Protein AF-A0A358D7K1-F1 (afdb_monomer)

Radius of gyration: 25.41 Å; Cα contacts (8 Å, |Δi|>4): 38; chains: 1; bounding box: 40×17×74 Å

Mean predicted aligned error: 5.69 Å

Structure (mmCIF, N/CA/C/O backbone):
data_AF-A0A358D7K1-F1
#
_entry.id   AF-A0A358D7K1-F1
#
loop_
_atom_site.group_PDB
_atom_site.id
_atom_site.type_symbol
_atom_site.label_atom_id
_atom_site.label_alt_id
_atom_site.label_comp_id
_atom_site.label_asym_id
_atom_site.label_entity_id
_atom_site.label_seq_id
_atom_site.pdbx_PDB_ins_code
_atom_site.Cartn_x
_atom_site.Cartn_y
_atom_site.Cartn_z
_atom_site.occupancy
_atom_site.B_iso_or_equiv
_atom_site.auth_seq_id
_atom_site.auth_comp_id
_atom_site.auth_asym_id
_atom_site.auth_atom_id
_atom_site.pdbx_PDB_model_num
ATOM 1 N N . MET A 1 1 ? -26.462 -10.432 48.001 1.00 61.69 1 MET A N 1
ATOM 2 C CA . MET A 1 1 ? -25.104 -10.168 47.474 1.00 61.69 1 MET A CA 1
ATOM 3 C C . MET A 1 1 ? -25.242 -9.086 46.422 1.00 61.69 1 MET A C 1
ATOM 5 O O . MET A 1 1 ? -26.107 -9.235 45.571 1.00 61.69 1 MET A O 1
ATOM 9 N N . VAL A 1 2 ? -24.491 -7.989 46.520 1.00 63.12 2 VAL A N 1
ATOM 10 C CA . VAL A 1 2 ? -24.577 -6.878 45.557 1.00 63.12 2 VAL A CA 1
ATOM 11 C C . VAL A 1 2 ? -23.360 -6.963 44.646 1.00 63.12 2 VAL A C 1
ATOM 13 O O . VAL A 1 2 ? -22.240 -7.049 45.144 1.00 63.12 2 VAL A O 1
ATOM 16 N N . THR A 1 3 ? -23.576 -6.982 43.335 1.00 79.12 3 THR A N 1
ATOM 17 C CA . THR A 1 3 ? -22.501 -7.074 42.343 1.00 79.12 3 THR A CA 1
ATOM 18 C C . THR A 1 3 ? -22.571 -5.849 41.449 1.00 79.12 3 THR A C 1
ATOM 20 O O . THR A 1 3 ? -23.636 -5.523 40.929 1.00 79.12 3 THR A O 1
ATOM 23 N N . PHE A 1 4 ? -21.444 -5.160 41.295 1.00 85.81 4 PHE A N 1
ATOM 24 C CA . PHE A 1 4 ? -21.326 -4.006 40.414 1.00 85.81 4 PHE A CA 1
ATOM 25 C C . PHE A 1 4 ? -20.737 -4.446 39.071 1.00 85.81 4 PHE A C 1
ATOM 27 O O . PHE A 1 4 ? -19.760 -5.194 39.041 1.00 85.81 4 PHE A O 1
ATOM 34 N N . VAL A 1 5 ? -21.343 -3.994 37.973 1.00 87.94 5 VAL A N 1
ATOM 35 C CA . VAL A 1 5 ? -20.915 -4.294 36.602 1.00 87.94 5 VAL A CA 1
ATOM 36 C C . VAL A 1 5 ? -20.910 -2.992 35.815 1.00 87.94 5 VAL A C 1
ATOM 38 O O . VAL A 1 5 ? -21.936 -2.319 35.750 1.00 87.94 5 VAL A O 1
ATOM 41 N N . ASP A 1 6 ? -19.775 -2.674 35.195 1.00 90.56 6 ASP A N 1
ATOM 42 C CA . ASP A 1 6 ? -19.660 -1.580 34.231 1.00 90.56 6 ASP A CA 1
ATOM 43 C C . ASP A 1 6 ? -19.653 -2.134 32.799 1.00 90.56 6 ASP A C 1
ATOM 45 O O . ASP A 1 6 ? -19.108 -3.212 32.534 1.00 90.56 6 ASP A O 1
ATOM 49 N N . ARG A 1 7 ? -20.310 -1.428 31.875 1.00 94.62 7 ARG A N 1
ATOM 50 C CA . ARG A 1 7 ? -20.508 -1.876 30.496 1.00 94.62 7 ARG A CA 1
ATOM 51 C C . ARG A 1 7 ? -20.485 -0.696 29.537 1.00 94.62 7 ARG A C 1
ATOM 53 O O . ARG A 1 7 ? -21.257 0.247 29.675 1.00 94.62 7 ARG A O 1
ATOM 60 N N . VAL A 1 8 ? -19.683 -0.822 28.484 1.00 94.88 8 VAL A N 1
ATOM 61 C CA . VAL A 1 8 ? -19.654 0.120 27.363 1.00 94.88 8 VAL A CA 1
ATOM 62 C C . VAL A 1 8 ? -19.729 -0.634 26.039 1.00 94.88 8 VAL A C 1
ATOM 64 O O . VAL A 1 8 ? -19.227 -1.751 25.919 1.00 94.88 8 VAL A O 1
ATOM 67 N N . THR A 1 9 ? -20.375 -0.026 25.043 1.00 96.56 9 THR A N 1
ATOM 68 C CA . THR A 1 9 ? -20.417 -0.539 23.667 1.00 96.56 9 THR A CA 1
ATOM 69 C C . THR A 1 9 ? -19.500 0.304 22.798 1.00 96.56 9 THR A C 1
ATOM 71 O O . THR A 1 9 ? -19.606 1.528 22.800 1.00 96.56 9 THR A O 1
ATOM 74 N N . LEU A 1 10 ? -18.610 -0.347 22.051 1.00 95.94 10 LEU A N 1
ATOM 75 C CA . LEU A 1 10 ? -17.702 0.320 21.124 1.00 95.94 10 LEU A CA 1
ATOM 76 C C . LEU A 1 10 ? -18.017 -0.092 19.690 1.00 95.94 10 LEU A C 1
ATOM 78 O O . LEU A 1 10 ? -18.247 -1.266 19.402 1.00 95.94 10 LEU A O 1
ATOM 82 N N . HIS A 1 11 ? -17.956 0.881 18.788 1.00 96.00 11 HIS A N 1
ATOM 83 C CA . HIS A 1 11 ? -18.007 0.649 17.352 1.00 96.00 11 HIS A CA 1
ATOM 84 C C . HIS A 1 11 ? -16.603 0.817 16.792 1.00 96.00 11 HIS A C 1
ATOM 86 O O . HIS A 1 11 ? -16.081 1.926 16.713 1.00 96.00 11 HIS A O 1
ATOM 92 N N . LEU A 1 12 ? -15.985 -0.299 16.425 1.00 95.62 12 LEU A N 1
ATOM 93 C CA . LEU A 1 12 ? -14.637 -0.323 15.878 1.00 95.62 12 LEU A CA 1
ATOM 94 C C . LEU A 1 12 ? -14.684 -0.786 14.426 1.00 95.62 12 LEU A C 1
ATOM 96 O O . LEU A 1 12 ? -15.501 -1.625 14.045 1.00 95.62 12 LEU A O 1
ATOM 100 N N . ARG A 1 13 ? -13.773 -0.249 13.617 1.00 97.06 13 ARG A N 1
ATOM 101 C CA . ARG A 1 13 ? -13.542 -0.691 12.245 1.00 97.06 13 ARG A CA 1
ATOM 102 C C . ARG A 1 13 ? -12.042 -0.786 12.004 1.00 97.06 13 ARG A C 1
ATOM 104 O O . ARG A 1 13 ? -11.292 0.081 12.441 1.00 97.06 13 ARG A O 1
ATOM 111 N N . ALA A 1 14 ? -11.626 -1.814 11.273 1.00 96.12 14 ALA A N 1
ATOM 112 C CA . ALA A 1 14 ? -10.272 -1.895 10.748 1.00 96.12 14 ALA A CA 1
ATOM 113 C C . ALA A 1 14 ? -9.990 -0.785 9.717 1.00 96.12 14 ALA A C 1
ATOM 115 O O . ALA A 1 14 ? -10.906 -0.175 9.149 1.00 96.12 14 ALA A O 1
ATOM 116 N N . GLY A 1 15 ? -8.704 -0.552 9.458 1.00 96.88 15 GLY A N 1
ATOM 117 C CA . GLY A 1 15 ? -8.263 0.309 8.367 1.00 96.88 15 GLY A CA 1
ATOM 118 C C . GLY A 1 15 ? -8.724 -0.212 7.003 1.00 96.88 15 GLY A C 1
ATOM 119 O O . GLY A 1 15 ? -9.108 -1.371 6.845 1.00 96.88 15 GLY A O 1
ATOM 120 N N . LYS A 1 16 ? -8.694 0.664 6.001 1.00 97.38 16 LYS A N 1
ATOM 121 C CA . LYS A 1 16 ? -8.823 0.234 4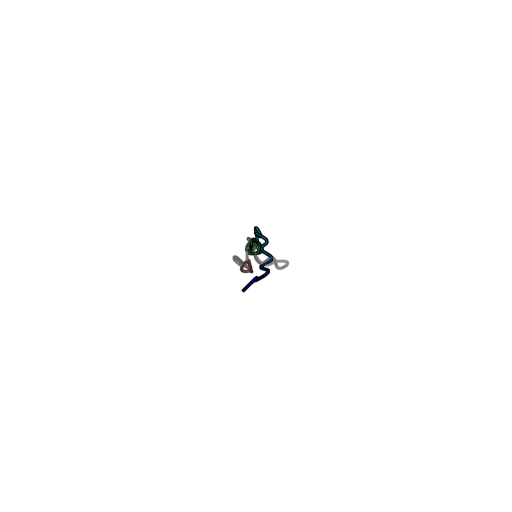.607 1.00 97.38 16 LYS A CA 1
ATOM 122 C C . LYS A 1 16 ? -7.471 -0.305 4.142 1.00 97.38 16 LYS A C 1
ATOM 124 O O . LYS A 1 16 ? -6.450 0.286 4.489 1.00 97.38 16 LYS A O 1
ATOM 129 N N . GLY A 1 17 ? -7.490 -1.369 3.344 1.00 97.38 17 GLY A N 1
ATOM 130 C CA . GLY A 1 17 ? 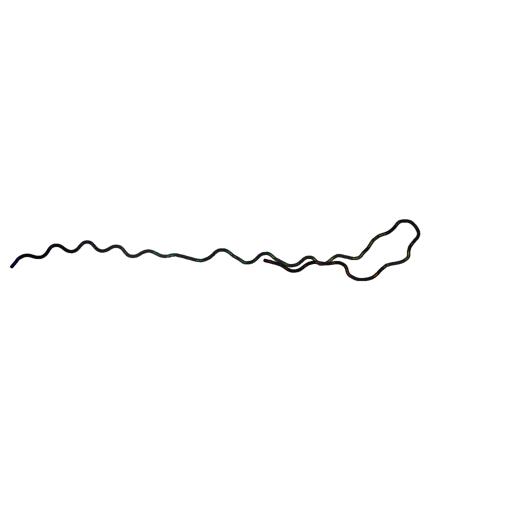-6.315 -1.768 2.573 1.00 97.38 17 GLY A CA 1
ATOM 131 C C . GLY A 1 17 ? -5.892 -0.661 1.603 1.00 97.38 17 GLY A C 1
ATOM 132 O O . GLY A 1 17 ? -6.709 0.179 1.203 1.00 97.38 17 GLY A O 1
ATOM 133 N N . GLY A 1 18 ? -4.610 -0.639 1.260 1.00 98.12 18 GLY A N 1
ATOM 134 C CA . GLY A 1 18 ? -4.061 0.237 0.237 1.00 98.12 18 GLY A CA 1
ATOM 135 C C . GLY A 1 18 ? -4.509 -0.200 -1.155 1.00 98.12 18 GLY A C 1
ATOM 136 O O . GLY A 1 18 ? -4.715 -1.380 -1.421 1.00 98.12 18 GLY A O 1
ATOM 137 N N . ASN A 1 19 ? -4.636 0.751 -2.076 1.00 98.19 19 ASN A N 1
ATOM 138 C CA . ASN A 1 19 ? -4.854 0.415 -3.480 1.00 98.19 19 ASN A CA 1
ATOM 139 C C . ASN A 1 19 ? -3.534 -0.043 -4.115 1.00 98.19 19 ASN A C 1
ATOM 141 O O . ASN A 1 19 ? -2.471 0.482 -3.785 1.00 98.19 19 ASN A O 1
ATOM 145 N N . GLY A 1 20 ? -3.613 -0.976 -5.064 1.00 97.19 20 GLY A N 1
ATOM 146 C CA . GLY A 1 20 ? -2.498 -1.249 -5.970 1.00 97.19 20 GLY A CA 1
ATOM 147 C C . GLY A 1 20 ? -2.220 -0.071 -6.905 1.00 97.19 20 GLY A C 1
ATOM 148 O O . GLY A 1 20 ? -3.005 0.874 -7.007 1.00 97.19 20 GLY A O 1
ATOM 149 N N . CYS A 1 21 ? -1.094 -0.135 -7.607 1.00 97.94 21 CYS A N 1
ATOM 150 C CA . CYS A 1 21 ? -0.672 0.888 -8.555 1.00 97.94 21 CYS A CA 1
ATOM 151 C C . CYS A 1 21 ? -0.808 0.368 -9.987 1.00 97.94 21 CYS A C 1
ATOM 153 O O . CYS A 1 21 ? -0.399 -0.751 -10.282 1.00 97.94 21 CYS A O 1
ATOM 155 N N . VAL A 1 22 ? -1.333 1.195 -10.891 1.00 97.00 22 VAL A N 1
ATOM 156 C CA . VAL A 1 22 ? -1.247 0.951 -12.335 1.00 97.00 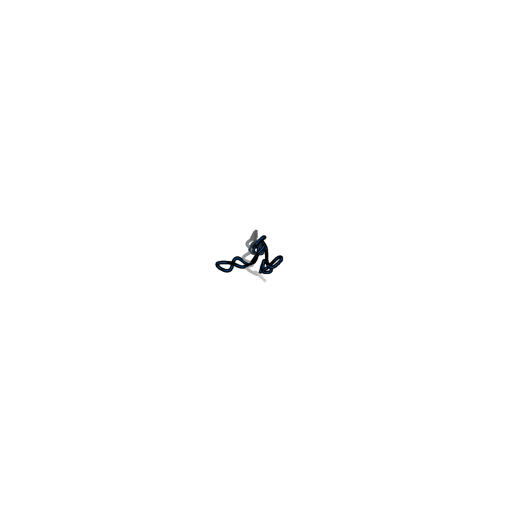22 VAL A CA 1
ATOM 157 C C . VAL A 1 22 ? -0.096 1.791 -12.871 1.00 97.00 22 VAL A C 1
ATOM 159 O O . VAL A 1 22 ? -0.178 3.017 -12.902 1.00 97.00 22 VAL A O 1
ATOM 162 N N . SER A 1 23 ? 0.981 1.130 -13.284 1.00 95.88 23 SER A N 1
ATOM 163 C CA . SER A 1 23 ? 2.182 1.775 -13.811 1.00 95.88 23 SER A CA 1
ATOM 164 C C . SER A 1 23 ? 2.770 0.965 -14.966 1.00 95.88 23 SER A C 1
ATOM 166 O O . SER A 1 23 ? 2.484 -0.227 -15.116 1.00 95.88 23 SER A O 1
ATOM 168 N N . VAL A 1 24 ? 3.562 1.639 -15.801 1.00 96.25 24 VAL A N 1
ATOM 169 C CA . VAL A 1 24 ? 4.346 1.029 -16.878 1.00 96.25 24 VAL A CA 1
ATOM 170 C C . VAL A 1 24 ? 5.804 1.445 -16.764 1.00 96.25 24 VAL A C 1
ATOM 172 O O . VAL A 1 24 ? 6.107 2.618 -16.521 1.00 96.25 24 VAL A O 1
ATOM 175 N N . ARG A 1 25 ? 6.709 0.507 -17.047 1.00 96.06 25 ARG A N 1
ATOM 176 C CA . ARG A 1 25 ? 8.146 0.753 -16.969 1.00 96.06 25 ARG A CA 1
ATOM 177 C C . ARG A 1 25 ? 8.594 1.700 -18.077 1.00 96.06 25 ARG A C 1
ATOM 179 O O . ARG A 1 25 ? 8.415 1.418 -19.266 1.00 96.06 25 ARG A O 1
ATOM 186 N N . ARG A 1 26 ? 9.201 2.827 -17.686 1.00 94.69 26 ARG A N 1
ATOM 187 C CA . ARG A 1 26 ? 9.715 3.863 -18.596 1.00 94.69 26 ARG A CA 1
ATOM 188 C C . ARG A 1 26 ? 11.228 3.983 -18.479 1.00 94.69 26 ARG A C 1
ATOM 190 O O . ARG A 1 26 ? 11.748 4.433 -17.466 1.00 94.69 26 ARG A O 1
ATOM 197 N N . GLU A 1 27 ? 11.926 3.637 -19.552 1.00 96.00 27 GLU A N 1
ATOM 198 C CA . GLU A 1 27 ? 13.368 3.830 -19.684 1.00 96.00 27 GLU A CA 1
ATOM 199 C C . GLU A 1 27 ? 13.659 4.705 -20.901 1.00 96.00 27 GLU A C 1
ATOM 201 O O . GLU A 1 27 ? 13.022 4.577 -21.950 1.00 96.00 27 GLU A O 1
ATOM 206 N N . LYS A 1 28 ? 14.641 5.600 -20.777 1.00 93.31 28 LYS A N 1
ATOM 207 C CA . LYS A 1 28 ? 15.043 6.470 -21.882 1.00 93.31 28 LYS A CA 1
ATOM 208 C C . LYS A 1 28 ? 15.476 5.611 -23.077 1.00 93.31 28 LYS A C 1
ATOM 210 O O . LYS A 1 28 ? 16.289 4.706 -22.921 1.00 93.31 28 LYS A O 1
ATOM 215 N N . PHE A 1 29 ? 14.936 5.921 -24.255 1.00 92.25 29 PHE A N 1
ATOM 216 C CA . PHE A 1 29 ? 15.190 5.217 -25.521 1.00 92.25 29 PHE A CA 1
ATOM 217 C C . PHE A 1 29 ? 14.705 3.761 -25.600 1.00 92.25 29 PHE A C 1
ATOM 219 O O . PHE A 1 29 ? 14.979 3.101 -26.600 1.00 92.25 29 PHE A O 1
ATOM 226 N N . LYS A 1 30 ? 13.950 3.260 -24.613 1.00 88.88 30 LYS A N 1
ATOM 227 C CA . LYS A 1 30 ? 13.231 1.991 -24.759 1.00 88.88 30 LYS A CA 1
ATOM 228 C C . LYS A 1 30 ? 11.751 2.250 -25.048 1.00 88.88 30 LYS A C 1
ATOM 230 O O . LYS A 1 30 ? 11.143 3.083 -24.373 1.00 88.88 30 LYS A O 1
ATOM 235 N N . PRO A 1 31 ? 11.155 1.539 -26.021 1.00 87.81 31 PRO A N 1
ATOM 236 C CA . PRO A 1 31 ? 9.704 1.467 -26.159 1.00 87.81 31 PRO A CA 1
ATOM 237 C C . PRO A 1 31 ? 9.033 0.958 -24.872 1.00 87.81 31 PRO A C 1
ATOM 239 O O . PRO A 1 31 ? 9.709 0.505 -23.947 1.00 87.81 31 PRO A O 1
ATOM 242 N N . LEU A 1 32 ? 7.698 1.020 -24.820 1.00 89.19 32 LEU A N 1
ATOM 243 C CA . LEU A 1 32 ? 6.900 0.663 -23.641 1.00 89.19 32 LEU A CA 1
ATOM 244 C C . LEU A 1 32 ? 7.291 -0.727 -23.087 1.00 89.19 32 LEU A C 1
ATOM 246 O O . LEU A 1 32 ? 7.037 -1.743 -23.730 1.00 89.19 32 LEU A O 1
ATOM 250 N N . ALA A 1 33 ? 7.904 -0.770 -21.897 1.00 86.38 33 ALA A N 1
ATOM 251 C CA . ALA A 1 33 ? 8.570 -1.967 -21.364 1.00 86.38 33 ALA A CA 1
ATOM 252 C C . ALA A 1 33 ? 7.668 -2.860 -20.482 1.00 86.38 33 ALA A C 1
ATOM 254 O O . ALA A 1 33 ? 8.167 -3.669 -19.700 1.00 86.38 33 ALA A O 1
ATOM 255 N N . GLY A 1 34 ? 6.346 -2.732 -20.637 1.00 94.62 34 GLY A N 1
ATOM 256 C CA . GLY A 1 34 ? 5.339 -3.516 -19.917 1.00 94.62 34 G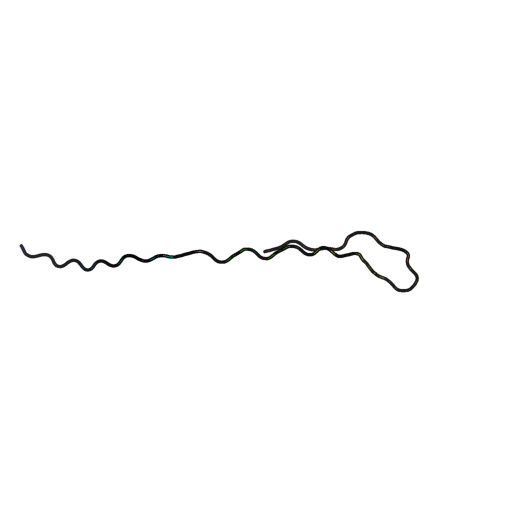LY A CA 1
ATOM 257 C C . GLY A 1 34 ? 4.893 -2.909 -18.576 1.00 94.62 34 GLY A C 1
ATOM 258 O O . GLY A 1 34 ? 5.419 -1.874 -18.156 1.00 94.62 34 GLY A O 1
ATOM 259 N N . PRO A 1 35 ? 3.883 -3.517 -17.926 1.00 97.12 35 PRO A N 1
ATOM 260 C CA . PRO A 1 35 ? 3.362 -3.061 -16.641 1.00 97.12 35 PRO A CA 1
ATOM 261 C C . PRO A 1 35 ? 4.356 -3.319 -15.500 1.00 97.12 35 PRO A C 1
ATOM 263 O O . PRO A 1 35 ? 4.955 -4.390 -15.427 1.00 97.12 35 PRO A O 1
ATOM 266 N N . ASP A 1 36 ? 4.503 -2.349 -14.597 1.00 96.44 36 ASP A N 1
ATOM 267 C CA . ASP A 1 36 ? 5.369 -2.426 -13.404 1.00 96.44 36 ASP A CA 1
ATOM 26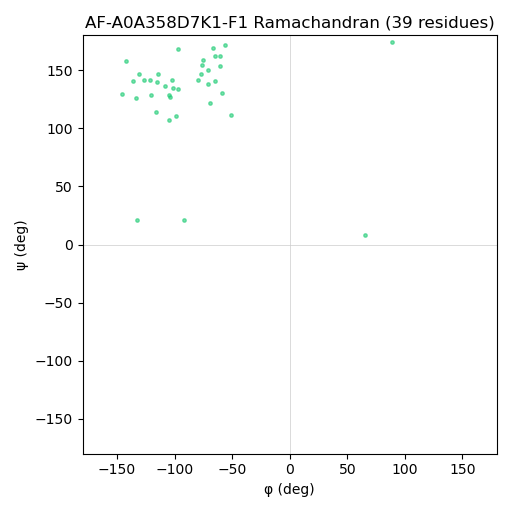8 C C . ASP A 1 36 ? 4.666 -1.952 -12.117 1.00 96.44 36 ASP A C 1
ATOM 270 O O . ASP A 1 36 ? 5.300 -1.597 -11.125 1.00 96.44 36 ASP A O 1
ATOM 274 N N . GLY A 1 37 ? 3.333 -1.958 -12.134 1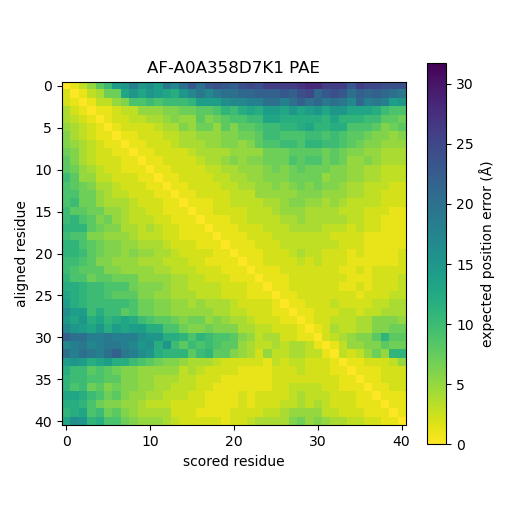.00 97.38 37 GLY A N 1
ATOM 275 C CA . GLY A 1 37 ? 2.498 -1.653 -10.979 1.00 97.38 37 GLY A CA 1
ATOM 276 C C . GLY A 1 37 ? 2.640 -2.664 -9.835 1.00 97.38 37 GLY A C 1
ATOM 277 O O . GLY A 1 37 ? 2.724 -3.869 -10.065 1.00 97.38 37 GLY A O 1
ATOM 278 N N . GLY A 1 38 ? 2.643 -2.166 -8.595 1.00 97.88 38 GLY A N 1
ATOM 279 C CA . GLY A 1 38 ? 2.693 -2.977 -7.375 1.00 97.88 38 GLY A CA 1
ATOM 280 C C . GLY A 1 38 ? 1.322 -3.235 -6.741 1.00 97.88 38 GLY A C 1
ATOM 281 O O . GLY A 1 38 ? 0.327 -2.586 -7.073 1.00 97.88 38 GLY A O 1
ATOM 282 N N . ASN A 1 39 ? 1.289 -4.164 -5.785 1.00 98.00 39 ASN A N 1
ATOM 283 C CA . ASN A 1 39 ? 0.088 -4.500 -5.021 1.00 98.00 39 ASN A CA 1
A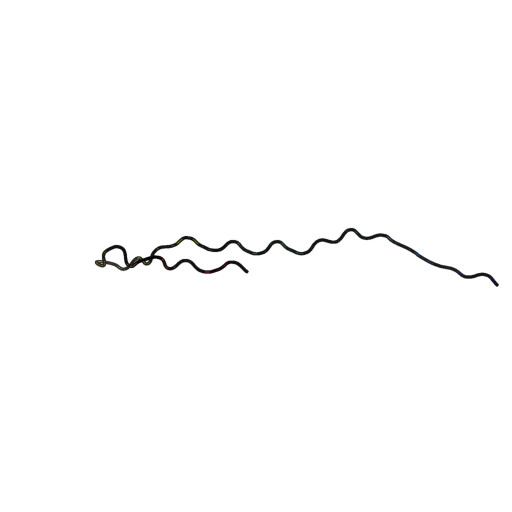TOM 284 C C . ASN A 1 39 ? -0.231 -3.453 -3.949 1.00 98.00 39 ASN A C 1
ATOM 286 O O . ASN A 1 39 ? 0.652 -2.759 -3.445 1.00 98.00 39 ASN A O 1
ATOM 290 N N . GLY A 1 40 ? -1.510 -3.388 -3.592 1.00 97.62 40 GLY A N 1
ATOM 291 C C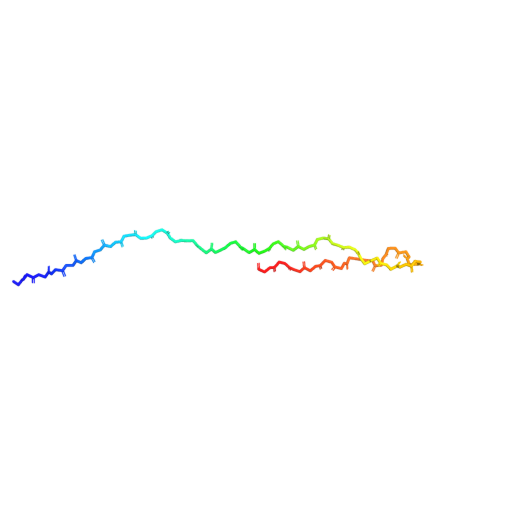A . GLY A 1 40 ? -1.967 -2.711 -2.388 1.00 97.62 40 GLY A CA 1
ATOM 292 C C . GLY A 1 40 ? -1.664 -3.529 -1.133 1.00 97.62 40 GLY A C 1
ATOM 293 O O . GLY A 1 40 ? -1.446 -4.740 -1.220 1.00 97.62 40 GLY A O 1
ATOM 294 N N . GLY A 1 41 ? -1.637 -2.848 0.012 1.00 94.06 41 GLY A N 1
ATOM 295 C CA . GLY A 1 41 ? -1.511 -3.463 1.339 1.00 94.06 41 GLY A CA 1
ATOM 296 C C . GLY A 1 41 ? -2.847 -3.802 1.980 1.00 94.06 41 GLY A C 1
ATOM 297 O O . GLY A 1 41 ? -3.870 -3.223 1.556 1.00 94.06 41 GLY A O 1
#

Sequence (41 aa):
MVTFVDRVTLHLRAGKGGNGCVSVRREKFKPLAGPDGGNGG

Solvent-accessible surface area (backbone atoms only — not comparable to full-atom values): 3042 Å² total; per-residue (Å²): 138,88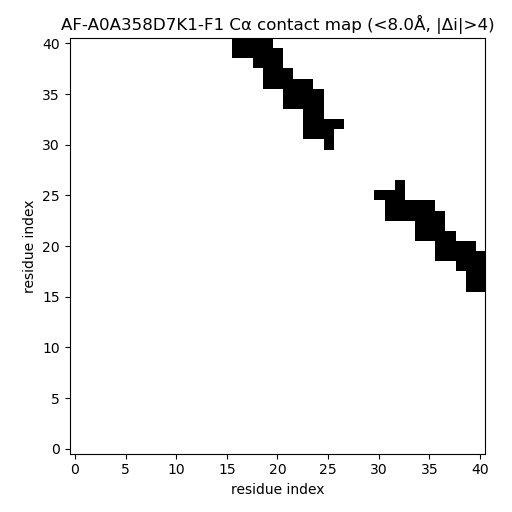,83,89,84,88,88,86,88,82,91,83,78,80,83,80,67,48,74,55,48,92,44,63,44,83,51,92,97,50,73,89,66,47,79,64,43,52,80,42,90

Foldseek 3Di:
DDDDDDDDDDDDDDDDWFAKDFAWDDDPPDDTRGTDIGHTD

pLDDT: mean 92.8, std 8.03, range [61.69, 98.19]

Secondary structure (DSSP, 8-state):
-------------PPPPPPP---B---TT-----B-PPPP-